Protein AF-A0A2K2VTF6-F1 (afdb_monomer)

Sequence (155 aa):
MSVDSAGVEGNNASTAPSNSSDGRYVAFESLSTNLVAGDTNGKVDIFVHDRDADGNGTYDEPGAISTVRVSVDLAGVQGNGDSNSPSISADGSSVTFQSDADNLVVGDTLGFPDIFVDDLQAAAGGGGGGGSSSGGGGCFIATAADGSGMAGEVK

Solvent-accessible surface area (backbone atoms only — not comparable to full-atom values): 9053 Å² total; per-residue (Å²): 138,54,50,18,40,86,69,46,69,37,83,44,63,66,47,64,76,22,55,16,73,84,62,45,34,37,28,25,32,30,59,30,56,64,34,46,92,87,52,77,75,88,44,36,36,32,32,38,36,32,26,35,63,77,67,82,81,57,71,70,42,90,82,27,31,38,38,47,75,64,52,37,18,79,86,63,46,70,34,84,26,46,29,45,79,44,42,41,34,60,85,50,46,33,38,35,31,37,30,45,29,47,62,40,47,95,82,49,77,79,72,60,73,35,45,42,31,38,39,54,80,54,82,86,74,84,81,87,82,93,73,93,72,86,77,73,63,65,50,56,74,56,62,67,73,69,91,77,81,87,77,78,92,83,130

pLDDT: mean 75.91, std 20.95, range [26.41, 94.19]

Structure (mmCIF, N/CA/C/O backbone):
data_AF-A0A2K2VTF6-F1
#
_entry.id   AF-A0A2K2VTF6-F1
#
loop_
_atom_site.group_PDB
_atom_site.id
_atom_site.type_symbol
_atom_site.label_atom_id
_atom_site.label_alt_id
_atom_site.label_comp_id
_atom_site.label_asym_id
_atom_site.label_entity_id
_atom_site.label_seq_id
_atom_site.pdbx_PDB_ins_code
_atom_site.Cartn_x
_atom_site.Cartn_y
_atom_site.Cartn_z
_atom_site.occupancy
_atom_site.B_iso_or_equiv
_atom_site.auth_seq_id
_atom_site.auth_comp_id
_atom_site.auth_asym_id
_atom_site.auth_atom_id
_atom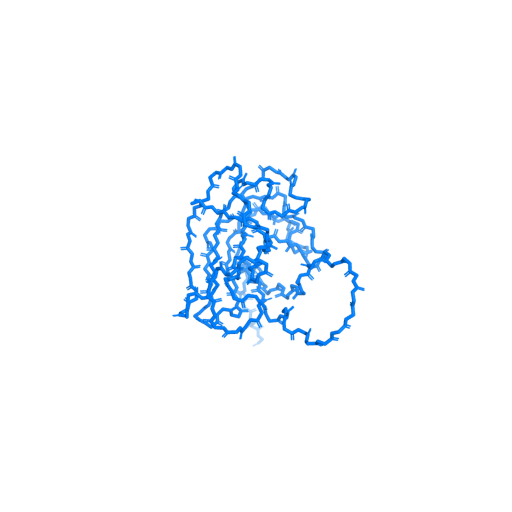_site.pdbx_PDB_model_num
ATOM 1 N N . MET A 1 1 ? 9.389 13.370 0.305 1.00 61.62 1 MET A N 1
ATOM 2 C CA . MET A 1 1 ? 8.327 13.564 -0.702 1.00 61.62 1 MET A CA 1
ATOM 3 C C . MET A 1 1 ? 7.985 12.179 -1.215 1.00 61.62 1 MET A C 1
ATOM 5 O O . MET A 1 1 ? 8.919 11.408 -1.401 1.00 61.62 1 MET A O 1
ATOM 9 N N . SER A 1 2 ? 6.700 11.836 -1.300 1.00 83.06 2 SER A N 1
ATOM 10 C CA . SER A 1 2 ? 6.232 10.554 -1.849 1.00 83.06 2 SER A CA 1
ATOM 11 C C . SER A 1 2 ? 5.736 10.750 -3.284 1.00 83.06 2 SER A C 1
ATOM 13 O O . SER A 1 2 ? 5.468 11.891 -3.668 1.00 83.06 2 SER A O 1
ATOM 15 N N . VAL A 1 3 ? 5.629 9.672 -4.063 1.00 87.50 3 VAL A N 1
ATOM 16 C CA . VAL A 1 3 ? 5.213 9.693 -5.472 1.00 87.50 3 VAL A CA 1
ATOM 17 C C . VAL A 1 3 ? 4.179 8.610 -5.790 1.00 87.50 3 VAL A C 1
ATOM 19 O O . VAL A 1 3 ? 4.128 7.571 -5.128 1.00 87.50 3 VAL A O 1
ATOM 22 N N . ASP A 1 4 ? 3.351 8.849 -6.805 1.00 88.31 4 ASP A N 1
ATOM 23 C CA . ASP A 1 4 ? 2.476 7.832 -7.398 1.00 88.31 4 ASP A CA 1
ATOM 24 C C . ASP A 1 4 ? 3.256 6.849 -8.303 1.00 88.31 4 ASP A C 1
ATOM 26 O O . ASP A 1 4 ? 4.464 6.986 -8.515 1.00 88.31 4 ASP A O 1
ATOM 30 N N . SER A 1 5 ? 2.566 5.860 -8.885 1.00 89.06 5 SER A N 1
ATOM 31 C CA . SER A 1 5 ? 3.173 4.880 -9.808 1.00 89.06 5 SER A CA 1
ATOM 32 C C . SER A 1 5 ? 3.681 5.480 -11.131 1.00 89.06 5 SER A C 1
ATOM 34 O O . SER A 1 5 ? 4.344 4.792 -11.904 1.00 89.06 5 SER A O 1
ATOM 36 N N . ALA A 1 6 ? 3.366 6.742 -11.433 1.00 86.69 6 ALA A N 1
ATOM 37 C CA . ALA A 1 6 ? 3.905 7.481 -12.574 1.00 86.69 6 ALA A CA 1
ATOM 38 C C . ALA A 1 6 ? 5.085 8.394 -12.180 1.00 86.69 6 ALA A C 1
ATOM 40 O O . ALA A 1 6 ? 5.644 9.076 -13.042 1.00 86.69 6 ALA A O 1
ATOM 41 N N . GLY A 1 7 ? 5.477 8.405 -10.901 1.00 84.94 7 GLY A N 1
ATOM 42 C CA . GLY A 1 7 ? 6.540 9.255 -10.370 1.00 84.94 7 GLY A CA 1
ATOM 43 C C . GLY A 1 7 ? 6.105 10.699 -10.098 1.00 84.94 7 GLY A C 1
ATOM 44 O O . GLY A 1 7 ? 6.959 11.573 -9.953 1.00 84.94 7 GLY A O 1
ATOM 45 N N . VAL A 1 8 ? 4.800 10.982 -10.049 1.00 89.75 8 VAL A N 1
ATOM 46 C CA . VAL A 1 8 ? 4.262 12.312 -9.734 1.00 89.75 8 VAL A CA 1
ATOM 47 C C . VAL A 1 8 ? 4.212 12.501 -8.222 1.00 89.75 8 VAL A C 1
ATOM 49 O O . VAL A 1 8 ? 3.710 11.642 -7.502 1.00 89.75 8 VAL A O 1
ATOM 52 N N . GLU A 1 9 ? 4.706 13.639 -7.729 1.00 88.81 9 GLU A N 1
ATOM 53 C CA . GLU A 1 9 ? 4.736 13.934 -6.293 1.00 88.81 9 GLU A CA 1
ATOM 54 C C . GLU A 1 9 ? 3.337 14.021 -5.660 1.00 88.81 9 GLU A C 1
ATOM 56 O O . GLU A 1 9 ? 2.385 14.577 -6.222 1.00 88.81 9 GLU A O 1
ATOM 61 N N . GLY A 1 10 ? 3.242 13.506 -4.433 1.00 84.69 10 GLY A N 1
ATOM 62 C CA . GLY A 1 10 ? 2.088 13.679 -3.562 1.00 84.69 10 GLY A CA 1
ATOM 63 C C . GLY A 1 10 ? 1.827 15.154 -3.249 1.00 84.69 10 GLY A C 1
ATOM 64 O O . GLY A 1 10 ? 2.746 15.955 -3.081 1.00 84.69 10 GLY A O 1
ATOM 65 N N . ASN A 1 11 ? 0.552 15.518 -3.162 1.00 86.75 11 ASN A N 1
ATOM 66 C CA . ASN A 1 11 ? 0.099 16.889 -2.944 1.00 86.75 11 ASN A CA 1
ATOM 67 C C . ASN A 1 11 ? 0.044 17.300 -1.461 1.00 86.75 11 ASN A C 1
ATOM 69 O O . ASN A 1 11 ? -0.378 18.418 -1.159 1.00 86.75 11 ASN A O 1
ATOM 73 N N . ASN A 1 12 ? 0.448 16.422 -0.539 1.00 86.50 12 ASN A N 1
ATOM 74 C CA . ASN A 1 12 ? 0.425 16.665 0.898 1.00 86.50 12 ASN A CA 1
ATOM 75 C C . ASN A 1 12 ? 1.599 15.971 1.618 1.00 86.50 12 ASN A C 1
ATOM 77 O O . ASN A 1 12 ? 2.470 15.360 0.999 1.00 86.50 12 ASN A O 1
ATOM 81 N N . ALA A 1 13 ? 1.653 16.102 2.943 1.00 83.81 13 ALA A N 1
ATOM 82 C CA . ALA A 1 13 ? 2.692 15.495 3.762 1.00 83.81 13 ALA A CA 1
ATOM 83 C C . ALA A 1 13 ? 2.635 13.956 3.731 1.00 83.81 13 ALA A C 1
ATOM 85 O O . ALA A 1 13 ? 1.558 13.355 3.715 1.00 83.81 13 ALA A O 1
ATOM 86 N N . SER A 1 14 ? 3.821 13.347 3.799 1.00 87.50 14 SER A N 1
ATOM 87 C CA . SER A 1 14 ? 4.010 11.920 4.065 1.00 87.50 14 SER A CA 1
ATOM 88 C C . SER A 1 14 ? 5.014 11.739 5.202 1.00 87.50 14 SER A C 1
ATOM 90 O O . SER A 1 14 ? 6.016 12.463 5.261 1.00 87.50 14 SER A O 1
ATOM 92 N N . THR A 1 15 ? 4.748 10.795 6.100 1.00 88.94 15 THR A N 1
ATOM 93 C CA . THR A 1 15 ? 5.492 10.589 7.353 1.00 88.94 15 THR A CA 1
ATOM 94 C C . THR A 1 15 ? 5.710 9.104 7.653 1.00 88.94 15 THR A C 1
ATOM 96 O O . THR A 1 15 ? 5.267 8.237 6.905 1.00 88.94 15 THR A O 1
ATOM 99 N N . ALA A 1 16 ? 6.471 8.827 8.720 1.00 89.00 16 ALA A N 1
ATOM 100 C CA . ALA A 1 16 ? 6.704 7.490 9.275 1.00 89.00 16 ALA A CA 1
ATOM 101 C C . ALA A 1 16 ? 7.091 6.401 8.245 1.00 89.00 16 ALA A C 1
ATOM 103 O O . ALA A 1 16 ? 6.400 5.391 8.131 1.00 89.00 16 ALA A O 1
ATOM 104 N N . PRO A 1 17 ? 8.189 6.575 7.481 1.00 92.12 17 PRO A N 1
ATOM 105 C CA . PRO A 1 17 ? 8.618 5.550 6.539 1.00 92.12 17 PRO A CA 1
ATOM 106 C C . PRO A 1 17 ? 9.136 4.298 7.266 1.00 92.12 17 PRO A C 1
ATOM 108 O O . PRO A 1 17 ? 9.874 4.400 8.249 1.00 92.12 17 PRO A O 1
ATOM 111 N N . SER A 1 18 ? 8.818 3.127 6.720 1.00 92.75 18 SER A N 1
ATOM 112 C CA . SER A 1 18 ? 9.337 1.817 7.118 1.00 92.75 18 SER A CA 1
ATOM 113 C C . SER A 1 18 ? 9.772 1.040 5.874 1.00 92.75 18 SER A C 1
ATOM 115 O O . SER A 1 18 ? 9.054 1.018 4.876 1.00 92.75 18 SER A O 1
ATOM 117 N N . ASN A 1 19 ? 10.963 0.441 5.897 1.00 93.69 19 ASN A N 1
ATOM 118 C CA . ASN A 1 19 ? 11.590 -0.168 4.721 1.00 93.69 19 ASN A CA 1
ATOM 119 C C . ASN A 1 19 ? 11.794 -1.678 4.877 1.00 93.69 19 ASN A C 1
ATOM 121 O O . ASN A 1 19 ? 12.175 -2.153 5.949 1.00 93.69 19 ASN A O 1
ATOM 125 N N . SER A 1 20 ? 11.641 -2.418 3.776 1.00 90.50 20 SER A N 1
ATOM 126 C CA . SER A 1 20 ? 12.110 -3.803 3.694 1.00 90.50 20 SER A CA 1
ATOM 127 C C . SER A 1 20 ? 13.641 -3.862 3.810 1.00 90.50 20 SER A C 1
ATOM 129 O O . SER A 1 20 ? 14.348 -2.863 3.618 1.00 90.50 20 SER A O 1
ATOM 131 N N . SER A 1 21 ? 14.188 -5.035 4.139 1.00 91.50 21 SER A N 1
ATOM 132 C CA . SER A 1 21 ? 15.631 -5.204 4.360 1.00 91.50 21 SER A CA 1
ATOM 133 C C . SER A 1 21 ? 16.463 -5.009 3.090 1.00 91.50 21 SER A C 1
ATOM 135 O O . SER A 1 21 ? 17.6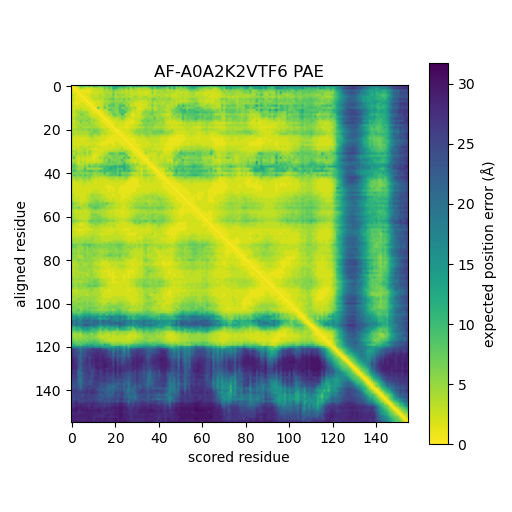41 -4.667 3.186 1.00 91.50 21 SER A O 1
ATOM 137 N N . ASP A 1 22 ? 15.879 -5.256 1.921 1.00 87.38 22 ASP A N 1
ATOM 138 C CA . ASP A 1 22 ? 16.485 -5.028 0.605 1.00 87.38 22 ASP A CA 1
ATOM 139 C C . ASP A 1 22 ? 16.258 -3.596 0.081 1.00 87.38 22 ASP A C 1
ATOM 141 O O . ASP A 1 22 ? 16.841 -3.201 -0.931 1.00 87.38 22 ASP A O 1
ATOM 145 N N . GLY A 1 23 ? 15.436 -2.804 0.780 1.00 90.56 23 GLY A N 1
ATOM 146 C CA . GLY A 1 23 ? 15.082 -1.437 0.412 1.00 90.56 23 GLY A CA 1
ATOM 147 C C . GLY A 1 23 ? 14.183 -1.317 -0.820 1.00 90.56 23 GLY A C 1
ATOM 148 O O . GLY A 1 23 ? 14.041 -0.200 -1.325 1.00 90.56 23 GLY A O 1
ATOM 149 N N . ARG A 1 24 ? 13.609 -2.425 -1.310 1.00 93.06 24 ARG A N 1
ATOM 150 C CA . ARG A 1 24 ? 12.686 -2.440 -2.453 1.00 93.06 24 ARG A CA 1
ATOM 151 C C . ARG A 1 24 ? 11.331 -1.832 -2.101 1.00 93.06 24 ARG A C 1
ATOM 153 O O . ARG A 1 24 ? 10.807 -1.032 -2.871 1.00 93.06 24 ARG A O 1
ATOM 160 N N . TYR A 1 25 ? 10.794 -2.185 -0.938 1.00 94.19 25 TYR A N 1
ATOM 161 C CA . TYR A 1 25 ? 9.483 -1.737 -0.490 1.00 94.19 25 TYR A CA 1
ATOM 162 C C . TYR A 1 25 ? 9.607 -0.680 0.604 1.00 94.19 25 TYR A C 1
ATOM 164 O O . TYR A 1 25 ? 10.383 -0.828 1.555 1.00 94.19 25 TYR A O 1
ATOM 172 N N . VAL A 1 26 ? 8.805 0.376 0.486 1.00 93.38 26 VAL A N 1
ATOM 173 C CA . VAL A 1 26 ? 8.694 1.445 1.483 1.00 93.38 26 VAL A CA 1
ATOM 174 C C . VAL A 1 26 ? 7.229 1.622 1.859 1.00 93.38 26 VAL A C 1
ATOM 176 O O . VAL A 1 26 ? 6.437 2.072 1.036 1.00 93.38 26 VAL A O 1
ATOM 179 N N . ALA A 1 27 ? 6.873 1.295 3.099 1.00 93.38 27 ALA A N 1
ATOM 180 C CA . ALA A 1 27 ? 5.574 1.621 3.678 1.00 93.38 27 ALA A CA 1
ATOM 181 C C . ALA A 1 27 ? 5.626 3.013 4.327 1.00 93.38 27 ALA A C 1
ATOM 183 O O . ALA A 1 27 ? 6.619 3.351 4.973 1.00 93.38 27 ALA A O 1
ATOM 184 N N . PHE A 1 28 ? 4.593 3.834 4.153 1.00 93.00 28 PHE A N 1
ATOM 185 C CA . PHE A 1 28 ? 4.546 5.193 4.702 1.00 93.00 28 PHE A CA 1
ATOM 186 C C . PHE A 1 28 ? 3.109 5.690 4.895 1.00 93.00 28 PHE A C 1
ATOM 188 O O . PHE A 1 28 ? 2.180 5.236 4.229 1.00 93.00 28 PHE A O 1
ATOM 195 N N . GLU A 1 29 ? 2.949 6.661 5.791 1.00 94.00 29 GLU A N 1
ATOM 196 C CA . GLU A 1 29 ? 1.701 7.401 6.004 1.00 94.00 29 GLU A CA 1
ATOM 197 C C . GLU A 1 29 ? 1.594 8.552 5.005 1.00 94.00 29 GLU A C 1
ATOM 199 O O . GLU A 1 29 ? 2.593 9.231 4.730 1.00 94.00 29 GLU A O 1
ATOM 204 N N . SER A 1 30 ? 0.396 8.841 4.498 1.00 90.56 30 SER A N 1
ATOM 205 C CA . SER A 1 30 ? 0.184 10.016 3.653 1.00 90.56 30 SER A CA 1
ATOM 206 C C . SER A 1 30 ? -1.216 10.606 3.779 1.00 90.56 30 SER A C 1
ATOM 208 O O . SER A 1 30 ? -2.205 9.886 3.811 1.00 90.56 30 SER A O 1
ATOM 210 N N . LEU A 1 31 ? -1.276 11.943 3.772 1.00 88.25 31 LEU A N 1
ATOM 211 C CA . LEU A 1 31 ? -2.504 12.742 3.606 1.00 88.25 31 LEU A CA 1
ATOM 212 C C . LEU A 1 31 ? -2.749 13.144 2.138 1.00 88.25 31 LEU A C 1
ATOM 214 O O . LEU A 1 31 ? -3.541 14.049 1.851 1.00 88.25 31 LEU A O 1
ATOM 218 N N . SER A 1 32 ? -1.963 12.591 1.211 1.00 87.56 32 SER A N 1
ATOM 219 C CA . SER A 1 32 ? -1.983 12.992 -0.196 1.00 87.56 32 SER A CA 1
ATOM 220 C C . SER A 1 32 ? -3.075 12.260 -0.958 1.00 87.56 32 SER A C 1
ATOM 222 O O . SER A 1 32 ? -2.993 11.054 -1.128 1.00 87.56 32 SER A O 1
ATOM 224 N N . THR A 1 33 ? -4.002 13.010 -1.546 1.00 85.81 33 THR A N 1
ATOM 225 C CA . THR A 1 33 ? -5.172 12.477 -2.272 1.00 85.81 33 THR A CA 1
ATOM 226 C C . THR A 1 33 ? -4.883 12.062 -3.717 1.00 85.81 33 THR A C 1
ATOM 228 O O . THR A 1 33 ? -5.785 11.676 -4.458 1.00 85.81 33 THR A O 1
ATOM 231 N N . ASN A 1 34 ? -3.635 12.208 -4.171 1.00 84.94 34 ASN A N 1
ATOM 232 C CA . ASN A 1 34 ? -3.231 11.985 -5.560 1.00 84.94 34 ASN A CA 1
ATOM 233 C C . ASN A 1 34 ? -2.169 10.890 -5.735 1.00 84.94 34 ASN A C 1
ATOM 235 O O . ASN A 1 34 ? -1.652 10.755 -6.838 1.00 84.94 34 ASN A O 1
ATOM 239 N N . LEU A 1 35 ? -1.833 10.132 -4.686 1.00 80.06 35 LEU A N 1
ATOM 240 C CA . LEU A 1 35 ? -0.878 9.022 -4.807 1.00 80.06 35 LEU A CA 1
ATOM 241 C C . LEU A 1 35 ? -1.498 7.786 -5.466 1.00 80.06 35 LEU A C 1
ATOM 243 O O . LEU A 1 35 ? -0.802 7.020 -6.127 1.00 80.06 35 LEU A O 1
ATOM 247 N N . VAL A 1 36 ? -2.809 7.598 -5.300 1.00 83.88 36 VAL A N 1
ATOM 248 C CA . VAL A 1 36 ? -3.596 6.540 -5.941 1.00 83.88 36 VAL A CA 1
ATOM 249 C C . VAL A 1 36 ? -4.936 7.129 -6.378 1.00 83.88 36 VAL A C 1
ATOM 251 O O . VAL A 1 36 ? -5.522 7.971 -5.698 1.00 83.88 36 VAL A O 1
ATOM 254 N N . ALA A 1 37 ? -5.443 6.693 -7.532 1.00 80.62 37 ALA A N 1
ATOM 255 C CA . ALA A 1 37 ? -6.755 7.117 -8.006 1.00 80.62 37 ALA A CA 1
ATOM 256 C C . ALA A 1 37 ? -7.867 6.663 -7.042 1.00 80.62 37 ALA A C 1
ATOM 258 O O . ALA A 1 37 ? -7.919 5.501 -6.646 1.00 80.62 37 ALA A O 1
ATOM 259 N N . GLY A 1 38 ? -8.796 7.565 -6.716 1.00 75.62 38 GLY A N 1
ATOM 260 C CA . GLY A 1 38 ? -9.929 7.248 -5.840 1.00 75.62 38 GLY A CA 1
ATOM 261 C C . GLY A 1 38 ? -9.638 7.373 -4.342 1.00 75.62 38 GLY A C 1
ATOM 262 O O . GLY A 1 38 ? -10.449 6.916 -3.539 1.00 75.62 38 GLY A O 1
ATOM 263 N N . ASP A 1 39 ? -8.525 7.997 -3.955 1.00 79.50 39 ASP A N 1
ATOM 264 C CA . ASP A 1 39 ? -8.351 8.502 -2.594 1.00 79.50 39 ASP A CA 1
ATOM 265 C C . ASP A 1 39 ? -9.198 9.771 -2.391 1.00 79.50 39 ASP A C 1
ATOM 267 O O . ASP A 1 39 ? -8.960 10.822 -2.994 1.00 79.50 39 ASP A O 1
ATOM 271 N N . THR A 1 40 ? -10.264 9.641 -1.597 1.00 84.19 40 THR A N 1
ATOM 272 C CA . THR A 1 40 ? -11.275 10.695 -1.422 1.00 84.19 40 THR A CA 1
ATOM 273 C C . THR A 1 40 ? -11.773 10.845 0.013 1.00 84.19 40 THR A C 1
ATOM 275 O O . THR A 1 40 ? -12.702 11.621 0.243 1.00 84.19 40 THR A O 1
ATOM 278 N N . ASN A 1 41 ? -11.243 10.081 0.969 1.00 80.00 41 ASN A N 1
ATOM 279 C CA . ASN A 1 41 ? -11.735 10.079 2.354 1.00 80.00 41 ASN A CA 1
ATOM 280 C C . ASN A 1 41 ? -11.199 11.270 3.173 1.00 80.00 41 ASN A C 1
ATOM 282 O O . ASN A 1 41 ? -11.804 11.633 4.182 1.00 80.00 41 ASN A O 1
ATOM 286 N N . GLY A 1 42 ? -10.109 11.907 2.728 1.00 82.44 42 GLY A N 1
ATOM 287 C CA . GLY A 1 42 ? -9.460 12.998 3.454 1.00 82.44 42 GLY A CA 1
ATOM 288 C C . GLY A 1 42 ? -8.843 12.549 4.781 1.00 82.44 42 GLY A C 1
ATOM 289 O O . GLY A 1 42 ? -8.791 13.348 5.719 1.00 82.44 42 GLY A O 1
ATOM 290 N N . LYS A 1 43 ? -8.440 11.278 4.869 1.00 89.38 43 LYS A N 1
ATOM 291 C CA . LYS A 1 43 ? -7.818 10.651 6.037 1.00 89.38 43 LYS A CA 1
ATOM 292 C C . LYS A 1 43 ? -6.344 10.370 5.785 1.00 89.38 43 LYS A C 1
ATOM 294 O O . LYS A 1 43 ? -5.880 10.436 4.649 1.00 89.38 43 LYS A O 1
ATOM 299 N N . VAL A 1 44 ? -5.599 10.112 6.857 1.00 90.00 44 VAL A N 1
ATOM 300 C CA . VAL A 1 44 ? -4.258 9.534 6.729 1.00 90.00 44 VAL A CA 1
ATOM 301 C C . VAL A 1 44 ? -4.423 8.082 6.298 1.00 90.00 44 VAL A C 1
ATOM 303 O O . VAL A 1 44 ? -5.065 7.299 6.996 1.00 90.00 44 VAL 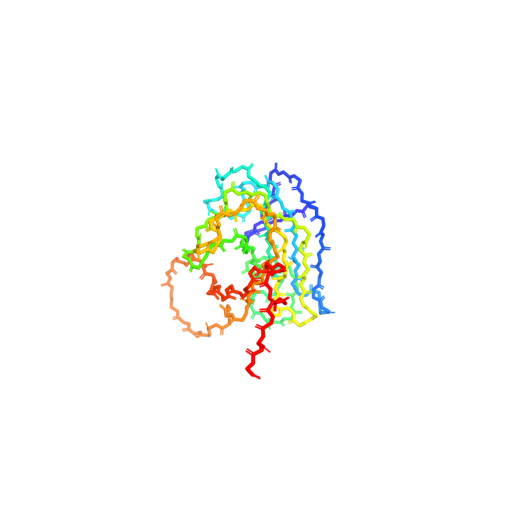A O 1
ATOM 306 N N . ASP A 1 45 ? -3.828 7.734 5.164 1.00 90.88 45 ASP A N 1
ATOM 307 C CA . ASP A 1 45 ? -3.810 6.378 4.625 1.00 90.88 45 ASP A CA 1
ATOM 308 C C . ASP A 1 45 ? -2.386 5.802 4.664 1.00 90.88 45 ASP A C 1
ATOM 310 O O . ASP A 1 45 ? -1.390 6.538 4.640 1.00 90.88 45 ASP A O 1
ATOM 314 N N . ILE A 1 46 ? -2.285 4.470 4.697 1.00 92.06 46 ILE A N 1
ATOM 315 C CA . ILE A 1 46 ? -1.011 3.760 4.563 1.00 92.06 46 ILE A CA 1
ATOM 316 C C . ILE A 1 46 ? -0.826 3.341 3.113 1.00 92.06 46 ILE A C 1
ATOM 318 O O . ILE A 1 46 ? -1.689 2.695 2.511 1.00 92.06 46 ILE A O 1
ATOM 322 N N . PHE A 1 47 ? 0.340 3.666 2.574 1.00 91.50 47 PHE A N 1
ATOM 323 C CA . PHE A 1 47 ? 0.744 3.298 1.228 1.00 91.50 47 PHE A CA 1
ATOM 324 C C . PHE A 1 47 ? 2.025 2.476 1.261 1.00 91.50 47 PHE A C 1
ATOM 326 O O . PHE A 1 47 ? 2.860 2.637 2.152 1.00 91.50 47 PHE A O 1
ATOM 333 N N . VAL A 1 48 ? 2.196 1.631 0.249 1.00 92.75 48 VAL A N 1
ATOM 334 C CA . VAL A 1 48 ? 3.441 0.921 -0.039 1.00 92.75 48 VAL A CA 1
ATOM 335 C C . VAL A 1 48 ? 3.928 1.339 -1.414 1.00 92.75 48 VAL A C 1
ATOM 337 O O . VAL A 1 48 ? 3.176 1.294 -2.387 1.00 92.75 48 VAL A O 1
ATOM 340 N N . HIS A 1 49 ? 5.192 1.739 -1.479 1.00 92.50 49 HIS A N 1
ATOM 341 C CA . HIS A 1 49 ? 5.905 2.015 -2.714 1.00 92.50 49 HIS A CA 1
ATOM 342 C C . HIS A 1 49 ? 6.887 0.878 -3.011 1.00 92.50 49 HIS A C 1
ATOM 344 O O . HIS A 1 49 ? 7.802 0.636 -2.223 1.00 92.50 49 HIS A O 1
ATOM 350 N N . ASP A 1 50 ? 6.684 0.186 -4.130 1.00 93.19 50 ASP A N 1
ATOM 351 C CA . ASP A 1 50 ? 7.626 -0.759 -4.728 1.00 93.19 50 ASP A CA 1
ATOM 352 C C . ASP A 1 50 ? 8.511 -0.017 -5.734 1.00 93.19 50 ASP A C 1
ATOM 354 O O . ASP A 1 50 ? 8.018 0.568 -6.703 1.00 93.19 50 ASP A O 1
ATOM 358 N N . ARG A 1 51 ? 9.820 -0.040 -5.485 1.00 93.56 51 ARG A N 1
ATOM 359 C CA . ARG A 1 51 ? 10.839 0.657 -6.279 1.00 93.56 51 ARG A CA 1
ATOM 360 C C . ARG A 1 51 ? 11.371 -0.168 -7.453 1.00 93.56 51 ARG A C 1
ATOM 362 O O . ARG A 1 51 ? 12.145 0.371 -8.235 1.00 93.56 51 ARG A O 1
ATOM 369 N N . ASP A 1 52 ? 11.003 -1.445 -7.546 1.00 93.94 52 ASP A N 1
ATOM 370 C CA . ASP A 1 52 ? 11.479 -2.416 -8.545 1.00 93.94 52 ASP A CA 1
ATOM 371 C C . ASP A 1 52 ? 10.314 -3.318 -8.976 1.00 93.94 52 ASP A C 1
ATOM 373 O O . ASP A 1 52 ? 10.333 -4.542 -8.821 1.00 93.94 52 ASP A O 1
ATOM 377 N N . ALA A 1 53 ? 9.236 -2.700 -9.457 1.00 89.62 53 ALA A N 1
ATOM 378 C CA . ALA A 1 53 ? 7.983 -3.387 -9.754 1.00 89.62 53 ALA A CA 1
ATOM 379 C C . ALA A 1 53 ? 8.128 -4.452 -10.857 1.00 89.62 53 ALA A C 1
ATOM 381 O O . ALA A 1 53 ? 7.349 -5.406 -10.891 1.00 89.62 53 ALA A O 1
ATOM 382 N N . ASP A 1 54 ? 9.123 -4.330 -11.740 1.00 90.31 54 ASP A N 1
ATOM 383 C CA . ASP A 1 54 ? 9.432 -5.343 -12.755 1.00 90.31 54 ASP A CA 1
ATOM 384 C C . ASP A 1 54 ? 10.405 -6.438 -12.263 1.00 90.31 54 ASP A C 1
ATOM 386 O O . ASP A 1 54 ? 10.543 -7.478 -12.915 1.00 90.31 54 ASP A O 1
ATOM 390 N N . GLY A 1 55 ? 11.010 -6.255 -11.083 1.00 90.44 55 GLY A N 1
ATOM 391 C CA . GLY A 1 55 ? 11.862 -7.227 -10.404 1.00 90.44 55 GLY A CA 1
ATOM 392 C C . GLY A 1 55 ? 13.218 -7.437 -11.071 1.00 90.44 55 GLY A C 1
ATOM 393 O O . GLY A 1 55 ? 13.789 -8.528 -10.951 1.00 90.44 55 GLY A O 1
ATOM 394 N N . ASN A 1 56 ? 13.714 -6.448 -11.815 1.00 90.75 56 ASN A N 1
ATOM 395 C CA . ASN A 1 56 ? 14.976 -6.550 -12.538 1.00 90.75 56 ASN A CA 1
ATOM 396 C C . ASN A 1 56 ? 16.202 -6.195 -11.665 1.00 90.75 56 ASN A C 1
ATOM 398 O O . ASN A 1 56 ? 17.342 -6.440 -12.078 1.00 90.75 56 ASN A O 1
ATOM 402 N N . GLY A 1 57 ? 15.974 -5.680 -10.450 1.00 91.25 57 GLY A N 1
ATOM 403 C CA . GLY A 1 57 ? 17.002 -5.292 -9.484 1.00 91.25 57 GLY A CA 1
ATOM 404 C C . GLY A 1 57 ? 17.498 -3.852 -9.632 1.00 91.25 57 GLY A C 1
ATOM 405 O O . GLY A 1 57 ? 18.446 -3.462 -8.943 1.00 91.25 57 GLY A O 1
ATOM 406 N N . THR A 1 58 ? 16.887 -3.061 -10.513 1.00 92.38 58 THR A N 1
ATOM 407 C CA . THR A 1 58 ? 17.179 -1.639 -10.705 1.00 92.38 58 THR A CA 1
ATOM 408 C C . THR A 1 58 ? 16.076 -0.816 -10.062 1.00 92.38 58 THR A C 1
ATOM 410 O O . THR A 1 58 ? 14.906 -0.938 -10.396 1.00 92.38 58 THR A O 1
ATOM 413 N N . TYR A 1 59 ? 16.452 0.026 -9.102 1.00 93.31 59 TYR A N 1
ATOM 414 C CA . TYR A 1 59 ? 15.480 0.777 -8.312 1.00 93.31 59 TYR A CA 1
ATOM 415 C C . TYR A 1 59 ? 15.129 2.119 -8.959 1.00 93.31 59 TYR A C 1
ATOM 417 O O . TYR A 1 59 ? 15.992 2.782 -9.536 1.00 93.31 59 TYR A O 1
ATOM 425 N N . ASP A 1 60 ? 13.881 2.543 -8.762 1.00 90.75 60 ASP A N 1
ATOM 426 C CA . ASP A 1 60 ? 13.325 3.843 -9.154 1.00 90.75 60 ASP A CA 1
ATOM 427 C C . ASP A 1 60 ? 13.324 4.091 -10.675 1.00 90.75 60 ASP A C 1
ATOM 429 O O . ASP A 1 60 ? 13.399 5.235 -11.140 1.00 90.75 60 ASP A O 1
ATOM 433 N N . GLU A 1 61 ? 13.243 3.025 -11.476 1.00 91.38 61 GLU A N 1
ATOM 434 C CA . GLU A 1 61 ? 13.156 3.156 -12.927 1.00 91.38 61 GLU A CA 1
ATOM 435 C C . GLU A 1 61 ? 11.788 3.725 -13.348 1.00 91.38 61 GLU A C 1
ATOM 437 O O . GLU A 1 61 ? 10.738 3.227 -12.926 1.00 91.38 61 GLU A O 1
ATOM 442 N N . PRO A 1 62 ? 11.751 4.755 -14.216 1.00 89.25 62 PRO A N 1
ATOM 443 C CA . PRO A 1 62 ? 10.492 5.302 -14.707 1.00 89.25 62 PRO A CA 1
ATOM 444 C C . PRO A 1 62 ? 9.634 4.230 -15.389 1.00 89.25 62 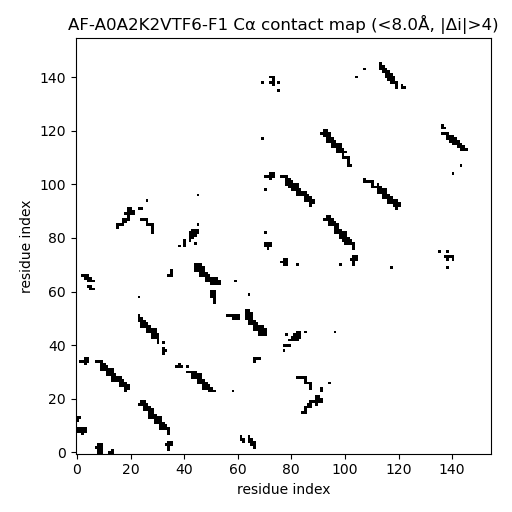PRO A C 1
ATOM 446 O O . PRO A 1 62 ? 10.035 3.643 -16.393 1.00 89.25 62 PRO A O 1
ATOM 449 N N . GLY A 1 63 ? 8.427 4.010 -14.866 1.00 88.00 63 GLY A N 1
ATOM 450 C CA . GLY A 1 63 ? 7.508 2.981 -15.361 1.00 88.00 63 GLY A CA 1
ATOM 451 C C . GLY A 1 63 ? 7.725 1.579 -14.780 1.00 88.00 63 GLY A C 1
ATOM 452 O O . GLY A 1 63 ? 6.966 0.682 -15.139 1.00 88.00 63 GLY A O 1
ATOM 453 N N . ALA A 1 64 ? 8.692 1.397 -13.874 1.00 91.75 64 ALA A N 1
ATOM 454 C CA . ALA A 1 64 ? 8.893 0.173 -13.092 1.00 91.75 64 ALA A CA 1
ATOM 455 C C . ALA A 1 64 ? 8.833 0.443 -11.575 1.00 91.75 64 ALA A C 1
ATOM 457 O O . ALA A 1 64 ? 9.467 -0.236 -10.775 1.00 91.75 64 ALA A O 1
ATOM 458 N N . ILE A 1 65 ? 8.029 1.429 -11.177 1.00 90.62 65 ILE A N 1
ATOM 459 C CA . ILE A 1 65 ? 7.669 1.709 -9.784 1.00 90.62 65 ILE A CA 1
ATOM 460 C C . ILE A 1 65 ? 6.162 1.540 -9.600 1.00 90.62 65 ILE A C 1
ATOM 462 O O . ILE A 1 65 ? 5.388 1.708 -10.546 1.00 90.62 65 ILE A O 1
ATOM 466 N N . SER A 1 66 ? 5.728 1.224 -8.384 1.00 91.44 66 SER A N 1
ATOM 467 C CA . SER A 1 66 ? 4.309 1.063 -8.068 1.00 91.44 66 SER A CA 1
ATOM 468 C C . SER A 1 66 ? 3.992 1.588 -6.675 1.00 91.44 66 SER A C 1
ATOM 470 O O . SER A 1 66 ? 4.628 1.189 -5.708 1.00 91.44 66 SER A O 1
ATOM 472 N N . THR A 1 67 ? 2.977 2.442 -6.558 1.00 90.88 67 THR A N 1
ATOM 473 C CA . THR A 1 67 ? 2.420 2.893 -5.279 1.00 90.88 67 THR A CA 1
ATOM 474 C C . THR A 1 67 ? 1.007 2.349 -5.123 1.00 90.88 67 THR A C 1
ATOM 476 O O . THR A 1 67 ? 0.152 2.555 -5.986 1.00 90.88 67 THR A O 1
ATOM 479 N N . VAL A 1 68 ? 0.752 1.669 -4.008 1.00 90.25 68 VAL A N 1
ATOM 480 C CA . VAL A 1 68 ? -0.561 1.105 -3.668 1.00 90.25 68 VAL A CA 1
ATOM 481 C C . VAL A 1 68 ? -0.979 1.539 -2.269 1.00 90.25 68 VAL A C 1
ATOM 483 O O . VAL A 1 68 ? -0.134 1.736 -1.400 1.00 90.25 68 VAL A O 1
ATOM 486 N N . ARG A 1 69 ? -2.286 1.693 -2.049 1.00 89.19 69 ARG A N 1
ATOM 487 C CA . ARG A 1 69 ? -2.865 1.929 -0.721 1.00 89.19 69 ARG A CA 1
ATOM 488 C C . ARG A 1 69 ? -3.191 0.587 -0.073 1.00 89.19 69 ARG A C 1
ATOM 490 O O . ARG A 1 69 ? -3.869 -0.218 -0.704 1.00 89.19 69 ARG A O 1
ATOM 497 N N . VAL A 1 70 ? -2.738 0.384 1.161 1.00 89.50 70 VAL A N 1
ATOM 498 C CA . VAL A 1 70 ? -2.940 -0.860 1.932 1.00 89.50 70 VAL A CA 1
ATOM 499 C C . VAL A 1 70 ? -3.930 -0.691 3.092 1.00 89.50 70 VAL A C 1
ATOM 501 O O . VAL A 1 70 ? -4.435 -1.670 3.621 1.00 89.50 70 VAL A O 1
ATOM 504 N N . SER A 1 71 ? -4.290 0.544 3.464 1.00 88.69 71 SER A N 1
ATOM 505 C CA . SER A 1 71 ? -5.384 0.834 4.411 1.00 88.69 71 SER A CA 1
ATOM 506 C C . SER A 1 71 ? -6.775 0.714 3.759 1.00 88.69 71 SER A C 1
ATOM 508 O O . SER A 1 71 ? -7.572 1.657 3.749 1.00 88.69 71 SER A O 1
ATOM 510 N N . VAL A 1 72 ? -7.061 -0.443 3.162 1.00 87.62 72 VAL A N 1
ATOM 511 C CA . VAL A 1 72 ? -8.334 -0.761 2.496 1.00 87.62 72 VAL A CA 1
ATOM 512 C C . VAL A 1 72 ? -8.935 -2.052 3.050 1.00 87.62 72 VAL A C 1
ATOM 514 O O . VAL A 1 72 ? -8.228 -2.871 3.626 1.00 87.62 72 VAL A O 1
ATOM 517 N N . ASP A 1 73 ? -10.243 -2.234 2.887 1.00 84.19 73 ASP A N 1
ATOM 518 C CA . ASP A 1 73 ? -10.913 -3.499 3.186 1.00 84.19 73 ASP A CA 1
ATOM 519 C C . ASP A 1 73 ? -10.609 -4.579 2.122 1.00 84.19 73 ASP A C 1
ATOM 521 O O . ASP A 1 73 ? -9.983 -4.327 1.088 1.00 84.19 73 ASP A O 1
ATOM 525 N N . LEU A 1 74 ? -11.121 -5.796 2.334 1.00 78.56 74 LEU A N 1
ATOM 526 C CA . LEU A 1 74 ? -10.958 -6.929 1.405 1.00 78.56 74 LEU A CA 1
ATOM 527 C C . LEU A 1 74 ? -11.532 -6.687 -0.007 1.00 78.56 74 LEU A C 1
ATOM 529 O O . LEU A 1 74 ? -11.214 -7.429 -0.937 1.00 78.56 74 LEU A O 1
ATOM 533 N N . ALA A 1 75 ? -12.408 -5.697 -0.179 1.00 81.81 75 ALA A N 1
ATOM 534 C CA . ALA A 1 75 ? -12.970 -5.295 -1.464 1.00 81.81 75 ALA A CA 1
ATOM 535 C C . ALA A 1 75 ? -12.231 -4.089 -2.083 1.00 81.81 75 ALA A C 1
ATOM 537 O O . ALA A 1 75 ? -12.627 -3.616 -3.152 1.00 81.81 75 ALA A O 1
ATOM 538 N N . GLY A 1 76 ? -11.162 -3.602 -1.445 1.00 82.19 76 GLY A N 1
ATOM 539 C CA . GLY A 1 76 ? -10.400 -2.428 -1.866 1.00 82.19 76 GLY A CA 1
ATOM 540 C C . GLY A 1 76 ? -11.068 -1.096 -1.509 1.00 82.19 76 GLY A C 1
ATOM 541 O O . GLY A 1 76 ? -10.701 -0.056 -2.063 1.00 82.19 76 GLY A O 1
ATOM 542 N N . VAL A 1 77 ? -12.063 -1.099 -0.620 1.00 85.69 77 VAL A N 1
ATOM 543 C CA . VAL A 1 77 ? -12.728 0.112 -0.132 1.00 85.69 77 VAL A CA 1
ATOM 544 C C . VAL A 1 77 ? -11.858 0.761 0.937 1.00 85.69 77 VAL A C 1
ATOM 546 O O . VAL A 1 77 ? -11.409 0.112 1.872 1.00 85.69 77 VAL A O 1
ATOM 549 N N . GLN A 1 78 ? -11.627 2.064 0.810 1.00 87.50 78 GLN A N 1
ATOM 550 C CA . GLN A 1 78 ? -10.827 2.826 1.771 1.00 87.50 78 GLN A CA 1
ATOM 551 C C . GLN A 1 78 ? -11.432 2.841 3.181 1.00 87.50 78 GLN A C 1
ATOM 553 O O . GLN A 1 78 ? -12.658 2.884 3.345 1.00 87.50 78 GLN A O 1
ATOM 558 N N . GLY A 1 79 ? -10.557 2.880 4.186 1.00 86.25 79 GLY A N 1
ATOM 559 C CA . GLY A 1 79 ? -10.943 3.134 5.570 1.00 86.25 79 GLY A CA 1
ATOM 560 C C . GLY A 1 79 ? -11.638 4.490 5.743 1.00 86.25 79 GLY A C 1
ATOM 561 O O . GLY A 1 79 ? -11.365 5.459 5.027 1.00 86.25 79 GLY A O 1
ATOM 562 N N . ASN A 1 80 ? -12.567 4.562 6.692 1.00 87.44 80 ASN A N 1
AT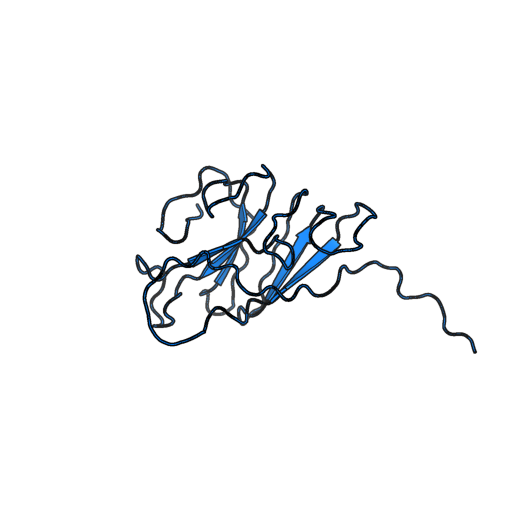OM 563 C CA . ASN A 1 80 ? -13.283 5.780 7.076 1.00 87.44 80 ASN A CA 1
ATOM 564 C C . ASN A 1 80 ? -12.630 6.530 8.259 1.00 87.44 80 ASN A C 1
ATOM 566 O O . ASN A 1 80 ? -13.048 7.647 8.584 1.00 87.44 80 ASN A O 1
ATOM 570 N N . GLY A 1 81 ? -11.600 5.939 8.867 1.00 88.38 81 GLY A N 1
ATOM 571 C CA . GLY A 1 81 ? -10.757 6.497 9.924 1.00 88.38 81 GLY A CA 1
ATOM 572 C C . GLY A 1 81 ? -9.301 6.667 9.481 1.00 88.38 81 GLY A C 1
ATOM 573 O O . GLY A 1 81 ? -8.923 6.252 8.387 1.00 88.38 81 GLY A O 1
ATOM 574 N N . ASP A 1 82 ? -8.495 7.309 10.327 1.00 90.44 82 ASP A N 1
ATOM 575 C CA . ASP A 1 82 ? -7.066 7.500 10.066 1.00 90.44 82 ASP A CA 1
ATOM 576 C C . ASP A 1 82 ? -6.291 6.198 10.310 1.00 90.44 82 ASP A C 1
ATOM 578 O O . ASP A 1 82 ? -6.576 5.462 11.255 1.00 90.44 82 ASP A O 1
ATOM 582 N N . SER A 1 83 ? -5.286 5.930 9.476 1.00 90.44 83 SER A N 1
ATOM 583 C CA . SER A 1 83 ? -4.369 4.797 9.620 1.00 90.44 83 SER A CA 1
ATOM 584 C C . SER A 1 83 ? -2.937 5.285 9.823 1.00 90.44 83 SER A C 1
ATOM 586 O O . SER A 1 83 ? -2.468 6.162 9.103 1.00 90.44 83 SER A O 1
ATOM 588 N N . ASN A 1 84 ? -2.238 4.734 10.816 1.00 91.44 84 ASN A N 1
ATOM 589 C CA . ASN A 1 84 ? -0.969 5.262 11.317 1.00 91.44 84 ASN A CA 1
ATOM 590 C C . ASN A 1 84 ? 0.027 4.144 11.678 1.00 91.44 84 ASN A C 1
ATOM 592 O O . ASN A 1 84 ? -0.331 2.975 11.826 1.00 91.44 84 ASN A O 1
ATOM 596 N N . SER A 1 85 ? 1.281 4.533 11.907 1.00 91.62 85 SER A N 1
ATOM 597 C CA . SER A 1 85 ? 2.388 3.695 12.387 1.00 91.62 85 SER A CA 1
ATOM 598 C C . SER A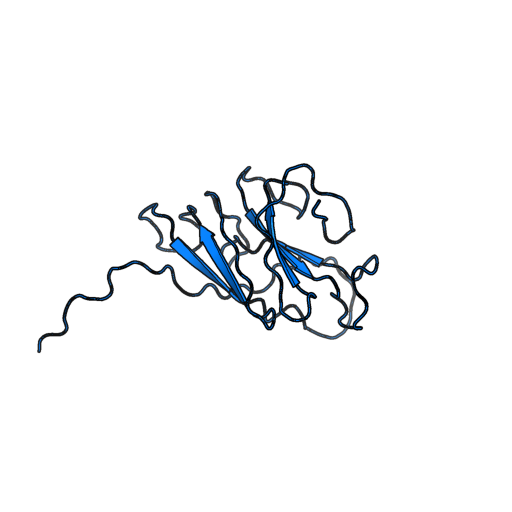 1 85 ? 2.626 2.426 11.555 1.00 91.62 85 SER A C 1
ATOM 600 O O . SER A 1 85 ? 2.593 1.320 12.103 1.00 91.62 85 SER A O 1
ATOM 602 N N . PRO A 1 86 ? 2.877 2.551 10.238 1.00 93.38 86 PRO A N 1
ATOM 603 C CA . PRO A 1 86 ? 3.127 1.396 9.397 1.00 93.38 86 PRO A CA 1
ATOM 604 C C . PRO A 1 86 ? 4.471 0.740 9.723 1.00 93.38 86 PRO A C 1
ATOM 606 O O . PRO A 1 86 ? 5.479 1.403 9.978 1.00 93.38 86 PRO A O 1
ATOM 609 N N . SER A 1 87 ? 4.508 -0.585 9.639 1.00 93.94 87 SER A N 1
ATOM 610 C CA . SER A 1 87 ? 5.735 -1.373 9.701 1.00 93.94 87 SER A CA 1
ATOM 611 C C . SER A 1 87 ? 5.694 -2.472 8.652 1.00 93.94 87 SER A C 1
ATOM 613 O O . SER A 1 87 ? 4.763 -3.270 8.637 1.00 93.94 87 SER A O 1
ATOM 615 N N . ILE A 1 88 ? 6.714 -2.538 7.798 1.00 92.88 88 ILE A N 1
ATOM 616 C CA . ILE A 1 88 ? 6.849 -3.591 6.789 1.00 92.88 88 ILE A CA 1
ATOM 617 C C . ILE A 1 88 ? 7.776 -4.705 7.283 1.00 92.88 88 ILE A C 1
ATOM 619 O O . ILE A 1 88 ? 8.754 -4.454 7.993 1.00 92.88 88 ILE A O 1
ATOM 623 N N . SER A 1 89 ? 7.464 -5.951 6.930 1.00 90.31 89 SER A N 1
ATOM 624 C CA . SER A 1 89 ? 8.324 -7.096 7.217 1.00 90.31 89 SER A CA 1
ATOM 625 C C . SER A 1 89 ? 9.661 -6.984 6.473 1.00 90.31 89 SER A C 1
ATOM 627 O O . SER A 1 89 ? 9.776 -6.364 5.415 1.00 90.31 89 SER A O 1
ATOM 629 N N . ALA A 1 90 ? 10.704 -7.617 7.018 1.00 88.69 90 ALA A N 1
ATOM 630 C CA . ALA A 1 90 ? 12.047 -7.555 6.439 1.00 88.69 90 ALA A CA 1
ATOM 631 C C . ALA A 1 90 ? 12.110 -8.089 4.994 1.00 88.69 90 ALA A C 1
ATOM 633 O O . ALA A 1 90 ? 12.921 -7.605 4.208 1.00 88.69 90 ALA A O 1
ATOM 634 N N . ASP A 1 91 ? 11.260 -9.059 4.658 1.00 87.56 91 ASP A N 1
ATOM 635 C CA . ASP A 1 91 ? 11.136 -9.658 3.325 1.00 87.56 91 ASP A CA 1
ATOM 636 C C . ASP A 1 91 ? 10.129 -8.939 2.410 1.00 87.56 91 ASP A C 1
ATOM 638 O O . ASP A 1 91 ? 9.939 -9.361 1.274 1.00 87.56 91 ASP A O 1
ATOM 642 N N . GLY A 1 92 ? 9.480 -7.868 2.885 1.00 88.69 92 GLY A N 1
ATOM 643 C CA . GLY A 1 92 ? 8.481 -7.129 2.113 1.00 88.69 92 GLY A CA 1
ATOM 644 C C . GLY A 1 92 ? 7.178 -7.891 1.865 1.00 88.69 92 GLY A C 1
ATOM 645 O O . GLY A 1 92 ? 6.407 -7.486 1.004 1.00 88.69 92 GLY A O 1
ATOM 646 N N . SER A 1 93 ? 6.927 -8.993 2.577 1.00 89.00 93 SER A N 1
ATOM 647 C CA . SER A 1 93 ? 5.724 -9.809 2.399 1.00 89.00 93 SER A CA 1
ATOM 648 C C . SER A 1 93 ? 4.501 -9.315 3.164 1.00 89.00 93 SER A C 1
ATOM 650 O O . SER A 1 93 ? 3.394 -9.691 2.809 1.00 89.00 93 SER A O 1
ATOM 652 N N . SER A 1 94 ? 4.638 -8.489 4.201 1.00 88.50 94 SER A N 1
ATOM 653 C CA . SER A 1 94 ? 3.473 -8.002 4.949 1.00 88.50 94 SER A CA 1
ATOM 654 C C . SER A 1 94 ? 3.696 -6.617 5.541 1.00 88.50 94 SER A C 1
ATOM 656 O O . SER A 1 94 ? 4.825 -6.248 5.873 1.00 88.50 94 SER A O 1
ATOM 658 N N . VAL A 1 95 ? 2.610 -5.867 5.724 1.00 90.12 95 VAL A N 1
ATOM 659 C CA . VAL A 1 95 ? 2.596 -4.560 6.393 1.00 90.12 95 VAL A CA 1
ATOM 660 C C . VAL A 1 95 ? 1.625 -4.593 7.558 1.00 90.12 95 VAL A C 1
ATOM 662 O O . VAL A 1 95 ? 0.478 -4.994 7.405 1.00 90.12 95 VAL A O 1
ATOM 665 N N . THR A 1 96 ? 2.073 -4.137 8.723 1.00 91.06 96 THR A N 1
ATOM 666 C CA . THR A 1 96 ? 1.228 -3.939 9.902 1.00 91.06 96 THR A CA 1
ATOM 667 C C . THR A 1 96 ? 0.976 -2.456 10.125 1.00 91.06 96 THR A C 1
ATOM 669 O O . THR A 1 96 ? 1.916 -1.670 9.997 1.00 91.06 96 THR A O 1
ATOM 672 N N . PHE A 1 97 ? -0.232 -2.063 10.513 1.00 89.31 97 PHE A N 1
ATOM 673 C CA . PHE A 1 97 ? -0.569 -0.669 10.810 1.00 89.31 97 PHE A CA 1
ATOM 674 C C . PHE A 1 97 ? -1.694 -0.572 11.842 1.00 89.31 97 PHE A C 1
ATOM 676 O O . PHE A 1 97 ? -2.454 -1.517 12.029 1.00 89.31 97 PHE A O 1
ATOM 683 N N . GLN A 1 98 ? -1.801 0.572 12.512 1.00 90.50 98 GLN A N 1
ATOM 684 C CA . GLN A 1 98 ? -2.947 0.902 13.358 1.00 90.50 98 GLN A CA 1
ATOM 685 C C . GLN A 1 98 ? -4.003 1.625 12.519 1.00 90.50 98 GLN A C 1
ATOM 687 O O . GLN A 1 98 ? -3.633 2.478 11.714 1.00 90.50 98 GLN A O 1
ATOM 692 N N . SER A 1 99 ? -5.292 1.357 12.723 1.00 89.00 99 SER A N 1
ATOM 693 C CA . SER A 1 99 ? -6.366 2.132 12.094 1.00 89.00 99 SER A CA 1
ATOM 694 C C . SER A 1 99 ? -7.512 2.426 13.049 1.00 89.00 99 SER A C 1
ATOM 696 O O . SER A 1 99 ? -7.909 1.564 13.825 1.00 89.00 99 SER A O 1
ATOM 698 N N . ASP A 1 100 ? -8.054 3.638 12.944 1.00 88.56 100 ASP A N 1
ATOM 699 C CA . ASP A 1 100 ? -9.279 4.078 13.622 1.00 88.56 100 ASP A CA 1
ATOM 700 C C . ASP A 1 100 ? -10.543 3.758 12.791 1.00 88.56 100 ASP A C 1
ATOM 702 O O . ASP A 1 100 ? -11.642 4.211 13.119 1.00 88.56 100 ASP A O 1
ATOM 706 N N . ALA A 1 101 ? -10.383 3.075 11.653 1.00 87.81 101 ALA A N 1
ATOM 707 C CA . ALA A 1 101 ? -11.453 2.791 10.710 1.00 87.81 101 ALA A CA 1
ATOM 708 C C . ALA A 1 101 ? -12.255 1.545 11.110 1.00 87.81 101 ALA A C 1
ATOM 710 O O . ALA A 1 101 ? -11.715 0.445 11.127 1.00 87.81 101 ALA A O 1
ATOM 711 N N . ASP A 1 102 ? -13.565 1.704 11.301 1.00 85.38 102 ASP A N 1
ATOM 712 C CA . ASP A 1 102 ? -14.483 0.608 11.662 1.00 85.38 102 ASP A CA 1
ATOM 713 C C . ASP A 1 102 ? -14.940 -0.236 10.453 1.00 85.38 102 ASP A C 1
ATOM 715 O O . ASP A 1 102 ? -15.698 -1.197 10.578 1.00 85.38 102 ASP A O 1
ATOM 719 N N . ASN A 1 103 ? -14.501 0.126 9.244 1.00 84.69 103 ASN A N 1
ATOM 720 C CA . ASN A 1 103 ? -14.955 -0.491 8.000 1.00 84.69 103 ASN A CA 1
ATOM 721 C C . ASN A 1 103 ? -13.868 -1.270 7.252 1.00 84.69 103 ASN A C 1
ATOM 723 O O . ASN A 1 103 ? -14.128 -1.705 6.131 1.00 84.69 103 ASN A O 1
ATOM 727 N N . LEU A 1 104 ? -12.676 -1.450 7.832 1.00 84.12 104 LEU A N 1
ATOM 728 C CA . LEU A 1 104 ? -11.624 -2.271 7.216 1.00 84.12 104 LEU A CA 1
ATOM 729 C C . LEU A 1 104 ? -11.909 -3.769 7.357 1.00 84.12 104 LEU A C 1
ATOM 731 O O . LEU A 1 104 ? -11.564 -4.557 6.476 1.00 84.12 104 LEU A O 1
ATOM 735 N N . VAL A 1 105 ? -12.578 -4.169 8.442 1.00 81.38 105 VAL A N 1
ATOM 736 C CA . VAL A 1 105 ? -12.981 -5.556 8.689 1.00 81.38 105 VAL A CA 1
ATOM 737 C C . VAL A 1 105 ? -14.442 -5.603 9.116 1.00 81.38 105 VAL A C 1
ATOM 739 O O . VAL A 1 105 ? -14.889 -4.889 10.008 1.00 81.38 105 VAL A O 1
ATOM 742 N N . VAL A 1 106 ? -15.208 -6.499 8.491 1.00 73.69 106 VAL A N 1
ATOM 743 C CA . VAL A 1 106 ? -16.611 -6.722 8.854 1.00 73.69 106 VAL A CA 1
ATOM 744 C C . VAL A 1 106 ? -16.703 -7.186 10.309 1.00 73.69 106 VAL A C 1
ATOM 746 O O . VAL A 1 106 ? -16.190 -8.247 10.657 1.00 73.69 106 VAL A O 1
ATOM 749 N N . GLY A 1 107 ? -17.430 -6.432 11.133 1.00 65.69 107 GLY A N 1
ATOM 7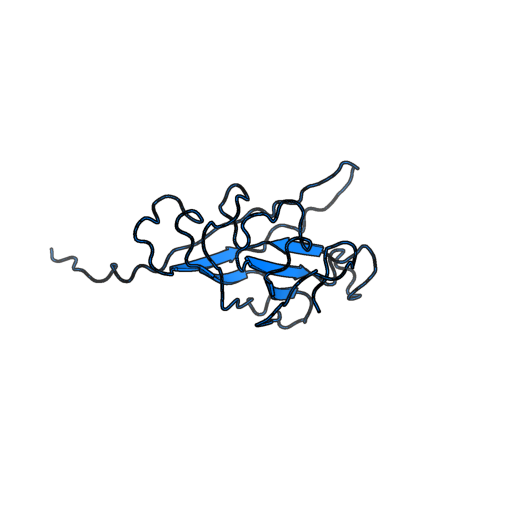50 C CA . GLY A 1 107 ? -17.662 -6.761 12.542 1.00 65.69 107 GLY A CA 1
ATOM 751 C C . GLY A 1 107 ? -16.819 -5.946 13.520 1.00 65.69 107 GLY A C 1
ATOM 752 O O . GLY A 1 107 ? -17.140 -5.958 14.710 1.00 65.69 107 GLY A O 1
ATOM 753 N N . ASP A 1 108 ? -15.839 -5.182 13.032 1.00 66.62 108 ASP A N 1
ATOM 754 C CA . ASP A 1 108 ? -15.246 -4.102 13.812 1.00 66.62 108 ASP A CA 1
ATOM 755 C C . ASP A 1 108 ? -16.293 -2.989 13.981 1.00 66.62 108 ASP A C 1
ATOM 757 O O . ASP A 1 108 ? -16.763 -2.372 13.033 1.00 66.62 108 ASP A O 1
ATOM 761 N N . THR A 1 109 ? -16.805 -2.846 15.197 1.00 62.78 109 THR A N 1
ATOM 762 C CA . THR A 1 109 ? -17.941 -1.956 15.503 1.00 62.78 109 THR A CA 1
ATOM 763 C C . THR A 1 109 ? -17.727 -1.166 16.783 1.00 62.78 109 THR A C 1
ATOM 765 O O . THR A 1 109 ? -18.622 -0.443 17.227 1.00 62.78 109 THR A O 1
ATOM 768 N N . LEU A 1 110 ? -16.563 -1.330 17.414 1.00 63.31 110 LEU A N 1
ATOM 769 C CA . LEU A 1 110 ? -16.304 -0.791 18.744 1.00 63.31 110 LEU A CA 1
ATOM 770 C C . LEU A 1 110 ? -15.559 0.548 18.697 1.00 63.31 110 LEU A C 1
ATOM 772 O O . LEU A 1 110 ? -15.512 1.225 19.723 1.00 63.31 110 LEU A O 1
ATOM 776 N N . GLY A 1 111 ? -15.066 0.968 17.523 1.00 63.22 111 GLY A N 1
ATOM 777 C CA . GLY A 1 111 ? -14.510 2.307 17.294 1.00 63.22 111 GLY A CA 1
ATOM 778 C C . GLY A 1 111 ? -13.238 2.595 18.093 1.00 63.22 111 GLY A C 1
ATOM 779 O O . GLY A 1 111 ? -12.937 3.757 18.375 1.00 63.22 111 GLY A O 1
ATOM 780 N N . PHE A 1 112 ? -12.530 1.545 18.512 1.00 70.12 112 PHE A N 1
ATOM 781 C CA . PHE A 1 112 ? -11.191 1.658 19.074 1.00 70.12 112 PHE A CA 1
ATOM 782 C C . PHE A 1 112 ? -10.164 1.432 17.967 1.00 70.12 112 PHE A C 1
ATOM 784 O O . PHE A 1 112 ? -10.451 0.686 17.038 1.00 70.12 112 PHE A O 1
ATOM 791 N N . PRO A 1 113 ? -8.974 2.047 18.060 1.00 74.69 113 PRO A N 1
ATOM 792 C CA . PRO A 1 113 ? -7.926 1.777 17.097 1.00 74.69 113 PRO A CA 1
ATOM 793 C C . PRO A 1 113 ? -7.480 0.320 17.181 1.00 74.69 113 PRO A C 1
ATOM 795 O O . PRO A 1 113 ? -7.046 -0.129 18.247 1.00 74.69 113 PRO A O 1
ATOM 798 N N . ASP A 1 114 ? -7.524 -0.373 16.052 1.00 80.38 114 ASP A N 1
ATOM 799 C CA . ASP A 1 114 ? -7.098 -1.761 15.932 1.00 80.38 114 ASP A CA 1
ATOM 800 C C . ASP A 1 114 ? -5.798 -1.872 15.135 1.00 80.38 114 ASP A C 1
ATOM 802 O O . ASP A 1 114 ? -5.433 -0.992 14.352 1.00 80.38 114 ASP A O 1
ATOM 806 N N . ILE A 1 115 ? -5.062 -2.961 15.366 1.00 83.94 115 ILE A N 1
ATOM 807 C CA . ILE A 1 115 ? -3.883 -3.309 14.571 1.00 83.94 115 ILE A CA 1
ATOM 808 C C . ILE A 1 115 ? -4.322 -4.236 13.447 1.00 83.94 115 ILE A C 1
ATOM 810 O O . ILE A 1 115 ? -4.939 -5.263 13.710 1.00 83.94 115 ILE A O 1
ATOM 814 N N . PHE A 1 116 ? -3.955 -3.886 12.222 1.00 84.88 116 PHE A N 1
ATOM 815 C CA . PHE A 1 116 ? -4.227 -4.642 11.009 1.00 84.88 116 PHE A CA 1
ATOM 816 C C . PHE A 1 116 ? -2.918 -5.142 10.401 1.00 84.88 116 PHE A C 1
ATOM 818 O O . PHE A 1 116 ? -1.872 -4.500 10.531 1.00 84.88 116 PHE A O 1
ATOM 825 N N . VAL A 1 117 ? -2.989 -6.285 9.722 1.00 85.12 117 VAL A N 1
ATOM 826 C CA . VAL A 1 117 ? -1.904 -6.837 8.905 1.00 85.12 117 VAL A CA 1
ATOM 827 C C . VAL A 1 117 ? -2.430 -7.064 7.496 1.00 85.12 117 VAL A C 1
ATOM 829 O O . VAL A 1 117 ? -3.434 -7.757 7.346 1.00 85.12 117 VAL A O 1
ATOM 832 N N . ASP A 1 118 ? -1.742 -6.510 6.501 1.00 83.69 118 ASP A N 1
ATOM 833 C CA . ASP A 1 118 ? -1.963 -6.771 5.078 1.00 83.69 118 ASP A CA 1
ATOM 834 C C . ASP A 1 118 ? -0.808 -7.611 4.511 1.00 83.69 118 ASP A C 1
ATOM 836 O O . ASP A 1 118 ? 0.362 -7.376 4.833 1.00 83.69 118 ASP A O 1
ATOM 840 N N . ASP A 1 119 ? -1.140 -8.593 3.679 1.00 81.69 119 ASP A N 1
ATOM 841 C CA . ASP A 1 119 ? -0.192 -9.462 2.989 1.00 81.69 119 ASP A CA 1
ATOM 842 C C . ASP A 1 119 ? 0.061 -8.913 1.578 1.00 81.69 119 ASP A C 1
ATOM 844 O O . ASP A 1 119 ? -0.847 -8.773 0.761 1.00 81.69 119 ASP A O 1
ATOM 848 N N . LEU A 1 120 ? 1.323 -8.610 1.280 1.00 74.69 120 LEU A N 1
ATOM 849 C CA . LEU A 1 120 ? 1.772 -8.103 -0.014 1.00 74.69 120 LEU A CA 1
ATOM 850 C C . LEU A 1 120 ? 2.041 -9.233 -1.025 1.00 74.69 120 LEU A C 1
ATOM 852 O O . LEU A 1 120 ? 2.344 -8.956 -2.192 1.00 74.69 120 LEU A O 1
ATOM 856 N N . GLN A 1 121 ? 1.926 -10.508 -0.630 1.00 57.91 121 GLN A N 1
ATOM 857 C CA . GLN A 1 121 ? 2.102 -11.659 -1.516 1.00 57.91 121 GLN A CA 1
ATOM 858 C C . GLN A 1 121 ? 0.913 -11.862 -2.471 1.00 57.91 121 GLN A C 1
ATOM 860 O O . GLN A 1 121 ? 0.188 -12.848 -2.387 1.00 57.91 121 GLN A O 1
ATOM 865 N N . ALA A 1 122 ? 0.772 -10.957 -3.446 1.00 45.91 122 ALA A N 1
ATOM 866 C CA . ALA A 1 122 ? 0.471 -11.251 -4.854 1.00 45.91 122 ALA A CA 1
ATOM 867 C C . ALA A 1 122 ? 0.363 -9.956 -5.689 1.00 45.91 122 ALA A C 1
ATOM 869 O O . ALA A 1 122 ? -0.731 -9.508 -6.031 1.00 45.91 122 ALA A O 1
ATOM 870 N N . ALA A 1 123 ? 1.508 -9.419 -6.124 1.00 41.09 123 ALA A N 1
ATOM 871 C CA . ALA A 1 123 ? 1.618 -8.657 -7.380 1.00 41.09 123 ALA A CA 1
ATOM 872 C C . ALA A 1 123 ? 2.536 -9.345 -8.419 1.00 41.09 123 ALA A C 1
ATOM 874 O O . ALA A 1 123 ? 2.684 -8.869 -9.541 1.00 41.09 123 ALA A O 1
ATOM 875 N N . ALA A 1 124 ? 3.115 -10.507 -8.092 1.00 36.19 124 ALA A N 1
ATOM 876 C CA . ALA A 1 124 ? 3.938 -11.297 -9.008 1.00 36.19 124 ALA A CA 1
ATOM 877 C C . ALA A 1 124 ? 3.098 -12.368 -9.733 1.00 36.19 124 ALA A C 1
ATOM 879 O O . ALA A 1 124 ? 3.210 -13.565 -9.472 1.00 36.19 124 ALA A O 1
ATOM 880 N N . GLY A 1 125 ? 2.231 -11.933 -10.649 1.00 32.56 125 GLY A N 1
ATOM 881 C CA . GLY A 1 125 ? 1.540 -12.800 -11.605 1.00 32.56 125 GLY A CA 1
ATOM 882 C C . GLY A 1 125 ? 2.085 -12.572 -13.011 1.00 32.56 125 GLY A C 1
ATOM 883 O O . GLY A 1 125 ? 1.690 -11.626 -13.684 1.00 32.56 125 GLY A O 1
ATOM 884 N N . GLY A 1 126 ? 3.019 -13.415 -13.451 1.00 34.03 126 GLY A N 1
ATOM 885 C CA . GLY A 1 126 ? 3.627 -13.311 -14.775 1.00 34.03 126 GLY A CA 1
ATOM 886 C C . GLY A 1 126 ? 2.642 -13.500 -15.939 1.00 34.03 126 GLY A C 1
ATOM 887 O O . GLY A 1 126 ? 1.732 -14.320 -15.877 1.00 34.03 126 GLY A O 1
ATOM 888 N N . GLY A 1 127 ? 2.926 -12.808 -17.048 1.00 33.06 127 GLY A N 1
ATOM 889 C CA . GLY A 1 127 ? 2.577 -13.258 -18.398 1.00 33.06 127 GLY A CA 1
ATOM 890 C C . GLY A 1 127 ? 1.328 -12.657 -19.054 1.00 33.06 127 GLY A C 1
ATOM 891 O O . GLY A 1 127 ? 0.285 -13.291 -19.090 1.00 33.06 127 GLY A O 1
ATOM 892 N N . GLY A 1 128 ? 1.523 -11.534 -19.756 1.00 33.97 128 GLY A N 1
ATOM 893 C CA . GLY A 1 128 ? 0.952 -11.304 -21.091 1.00 33.97 128 GLY A CA 1
ATOM 894 C C . GLY A 1 128 ? -0.478 -10.758 -21.209 1.00 33.97 128 GLY A C 1
ATOM 895 O O . GLY A 1 128 ? -1.451 -11.460 -20.966 1.00 33.97 128 GLY A O 1
ATOM 896 N N . GLY A 1 129 ? -0.590 -9.565 -21.805 1.00 29.28 129 GLY A N 1
ATOM 897 C CA . GLY A 1 129 ? -1.781 -9.132 -22.550 1.00 29.28 129 GLY A CA 1
ATOM 898 C C . GLY A 1 129 ? -2.410 -7.846 -22.021 1.00 29.28 129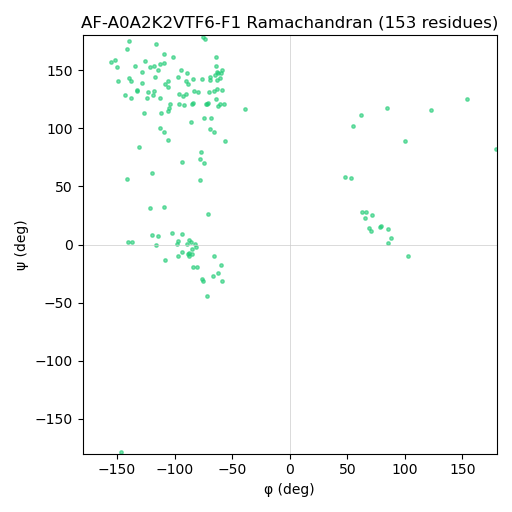 GLY A C 1
ATOM 899 O O . GLY A 1 129 ? -2.880 -7.798 -20.895 1.00 29.28 129 GLY A O 1
ATOM 900 N N . GLY A 1 130 ? -2.400 -6.803 -22.855 1.00 35.25 130 GLY A N 1
ATOM 901 C CA . GLY A 1 130 ? -2.800 -5.443 -22.500 1.00 35.25 130 GLY A CA 1
ATOM 902 C C . GLY A 1 130 ? -4.238 -5.280 -21.997 1.00 35.25 130 GLY A C 1
ATOM 903 O O . GLY A 1 130 ? -5.159 -5.967 -22.429 1.00 35.25 130 GLY A O 1
ATOM 904 N N . GLY A 1 131 ? -4.413 -4.286 -21.132 1.00 26.41 131 GLY A N 1
ATOM 905 C CA . GLY A 1 131 ? -5.703 -3.833 -20.624 1.00 26.41 131 GLY A CA 1
ATOM 906 C C . GLY A 1 131 ? -5.517 -3.184 -19.260 1.00 26.41 131 GLY A C 1
ATOM 907 O O . GLY A 1 131 ? -4.911 -3.783 -18.383 1.00 26.41 131 GLY A O 1
ATOM 908 N N . SER A 1 132 ? -5.987 -1.946 -19.110 1.00 43.72 132 SER A N 1
ATOM 909 C CA . SER A 1 132 ? -5.939 -1.134 -17.890 1.00 43.72 132 SER A CA 1
ATOM 910 C C . SER A 1 132 ? -6.185 -1.949 -16.615 1.00 43.72 132 SER A C 1
ATOM 912 O O . SER A 1 132 ? -7.284 -2.464 -16.431 1.00 43.72 132 SER A O 1
ATOM 914 N N . SER A 1 133 ? -5.202 -2.036 -15.719 1.00 32.28 133 SER A N 1
ATOM 915 C CA . SER A 1 133 ? -5.377 -2.698 -14.426 1.00 32.28 133 SER A CA 1
ATOM 916 C C . SER A 1 133 ? -5.297 -1.678 -13.296 1.00 32.28 133 SER A C 1
ATOM 918 O O . SER A 1 133 ? -4.219 -1.277 -12.863 1.00 32.28 133 SER A O 1
ATOM 920 N N . SER A 1 134 ? -6.473 -1.280 -12.811 1.00 38.03 134 SER A N 1
ATOM 921 C CA . SER A 1 134 ? -6.689 -0.891 -11.420 1.00 38.03 134 SER A CA 1
ATOM 922 C C . SER A 1 134 ? -6.259 -2.068 -10.536 1.00 38.03 134 SER A C 1
ATOM 924 O O . SER A 1 134 ? -7.036 -2.997 -10.311 1.00 38.03 134 SER A O 1
ATOM 926 N N . GLY A 1 135 ? -4.985 -2.095 -10.150 1.00 31.20 135 GLY A N 1
ATOM 927 C CA . GLY A 1 135 ? -4.390 -3.178 -9.373 1.00 31.20 135 GLY A CA 1
ATOM 928 C C . GLY A 1 135 ? -4.790 -3.083 -7.908 1.00 31.20 135 GLY A C 1
ATOM 929 O O . GLY A 1 135 ? -4.018 -2.588 -7.096 1.00 31.20 135 GLY A O 1
ATOM 930 N N . GLY A 1 136 ? -5.999 -3.536 -7.577 1.00 36.12 136 GLY A N 1
ATOM 931 C CA . GLY A 1 136 ? -6.324 -3.934 -6.211 1.00 36.12 136 GLY A CA 1
ATOM 932 C C . GLY A 1 136 ? -5.547 -5.210 -5.904 1.00 36.12 136 GLY A C 1
ATOM 933 O O . GLY A 1 136 ? -5.920 -6.280 -6.385 1.00 36.12 136 GLY A O 1
ATOM 934 N N . GLY A 1 137 ? -4.424 -5.072 -5.195 1.00 38.31 137 GLY A N 1
ATOM 935 C CA . GLY A 1 137 ? -3.670 -6.201 -4.654 1.00 38.31 137 GLY A CA 1
ATOM 936 C C . GLY A 1 137 ? -4.571 -7.006 -3.721 1.00 38.31 137 GLY A C 1
ATOM 937 O O . GLY A 1 137 ? -5.320 -6.430 -2.935 1.00 38.31 137 GLY A O 1
ATOM 938 N N . GLY A 1 138 ? -4.571 -8.328 -3.883 1.00 36.25 138 GLY A N 1
ATOM 939 C CA . GLY A 1 138 ? -5.394 -9.241 -3.097 1.00 36.25 138 GLY A CA 1
ATOM 940 C C . GLY A 1 138 ? -4.968 -9.224 -1.635 1.00 36.25 138 GLY A C 1
ATOM 941 O O . GLY A 1 138 ? -4.028 -9.911 -1.263 1.00 36.25 138 GLY A O 1
ATOM 942 N N . CYS A 1 139 ? -5.683 -8.427 -0.853 1.00 40.44 139 CYS A N 1
ATOM 943 C CA . CYS A 1 139 ? -5.516 -8.220 0.573 1.00 40.44 139 CYS A CA 1
ATOM 944 C C . CYS A 1 139 ? -6.007 -9.461 1.344 1.00 40.44 139 CYS A C 1
ATOM 946 O O . CYS A 1 139 ? -7.169 -9.856 1.215 1.00 40.44 139 CYS A O 1
ATOM 948 N N . PHE A 1 140 ? -5.146 -10.097 2.138 1.00 41.25 140 PHE A N 1
ATOM 949 C CA . PHE A 1 140 ? -5.565 -11.035 3.184 1.00 41.25 140 PHE A CA 1
ATOM 950 C C . PHE A 1 140 ? -5.390 -10.334 4.535 1.00 41.25 140 PHE A C 1
ATOM 952 O O . PHE A 1 140 ? -4.330 -10.422 5.145 1.00 41.25 140 PHE A O 1
ATOM 959 N N . ILE A 1 141 ? -6.427 -9.636 5.013 1.00 43.75 141 ILE A N 1
ATOM 960 C CA . ILE A 1 141 ? -6.382 -8.977 6.328 1.00 43.75 141 ILE A CA 1
ATOM 961 C C . ILE A 1 141 ? -6.433 -10.033 7.438 1.00 43.75 141 ILE A C 1
ATOM 963 O O . ILE A 1 141 ? -7.412 -10.779 7.539 1.00 43.75 141 ILE A O 1
ATOM 967 N N . ALA A 1 142 ? -5.413 -10.081 8.299 1.00 40.81 142 ALA A N 1
ATOM 968 C CA . ALA A 1 142 ? -5.419 -10.905 9.508 1.00 40.81 142 ALA A CA 1
ATOM 969 C C . ALA A 1 142 ? -5.458 -10.050 10.790 1.00 40.81 142 ALA A C 1
ATOM 971 O O . ALA A 1 142 ? -4.482 -9.397 11.142 1.00 40.81 142 ALA A O 1
ATOM 972 N N . THR A 1 143 ? -6.594 -10.174 11.493 1.00 50.44 143 THR A N 1
ATOM 973 C CA . THR A 1 143 ? -6.877 -9.919 12.921 1.00 50.44 143 THR A CA 1
ATOM 974 C C . THR A 1 143 ? -6.702 -8.495 13.467 1.00 50.44 143 THR A C 1
ATOM 976 O O . THR A 1 143 ? -5.592 -8.047 13.715 1.00 50.44 143 THR A O 1
ATOM 979 N N . ALA A 1 144 ? -7.833 -7.872 13.821 1.00 45.25 144 ALA A N 1
ATOM 980 C CA . ALA A 1 144 ? -7.908 -6.912 14.918 1.00 45.25 144 ALA A CA 1
ATOM 981 C C . ALA A 1 144 ? -7.537 -7.640 16.220 1.00 45.25 144 ALA A C 1
ATOM 983 O O . ALA A 1 144 ? -8.168 -8.638 16.588 1.00 45.25 144 ALA A O 1
ATOM 984 N N . ALA A 1 145 ? -6.475 -7.207 16.895 1.00 44.12 145 ALA A N 1
ATOM 985 C CA . ALA A 1 145 ? -6.129 -7.721 18.213 1.00 44.12 145 ALA A CA 1
ATOM 986 C C . ALA A 1 145 ? -7.040 -7.079 19.269 1.00 44.12 145 ALA A C 1
ATOM 988 O O . ALA A 1 145 ? -6.591 -6.238 20.047 1.00 44.12 145 ALA A O 1
ATOM 989 N N . ASP A 1 146 ? -8.310 -7.490 19.330 1.00 48.53 146 ASP A N 1
ATOM 990 C CA . ASP A 1 146 ? -9.107 -7.184 20.509 1.00 48.53 146 ASP A CA 1
ATOM 991 C C . ASP A 1 146 ? -8.500 -7.936 21.710 1.00 48.53 146 ASP A C 1
ATOM 993 O O . ASP A 1 146 ? -8.132 -9.114 21.662 1.00 48.53 146 ASP A O 1
ATOM 997 N N . GLY A 1 147 ? -8.301 -7.233 22.818 1.00 44.00 147 GLY A N 1
ATOM 998 C CA . GLY A 1 147 ? -7.753 -7.807 24.043 1.00 44.00 147 GLY A CA 1
ATOM 999 C C . GLY A 1 147 ? -8.716 -8.750 24.778 1.00 44.00 147 GLY A C 1
ATOM 1000 O O . GLY A 1 147 ? -8.594 -8.867 25.997 1.00 44.00 147 GLY A O 1
ATOM 1001 N N . SER A 1 148 ? -9.682 -9.402 24.117 1.00 45.53 148 SER A N 1
ATOM 1002 C CA . SER A 1 148 ? -10.733 -10.193 24.777 1.00 45.53 148 SER A CA 1
ATOM 1003 C C . SER A 1 148 ? -10.610 -11.716 24.599 1.00 45.53 148 SER A C 1
ATOM 1005 O O . SER A 1 148 ? -11.591 -12.451 24.656 1.00 45.53 148 SER A O 1
ATOM 1007 N N . GLY A 1 149 ? -9.379 -12.230 24.496 1.00 39.25 149 GLY A N 1
ATOM 1008 C CA . GLY A 1 149 ? -9.086 -13.668 24.387 1.00 39.25 149 GLY A CA 1
ATOM 1009 C C . GLY A 1 149 ? -8.590 -14.398 25.648 1.00 39.25 149 GLY A C 1
ATOM 1010 O O . GLY A 1 149 ? -8.147 -15.537 25.532 1.00 39.25 149 GLY A O 1
ATOM 1011 N N . MET A 1 150 ? -8.622 -13.800 26.847 1.00 38.12 150 MET A N 1
ATOM 1012 C CA . MET A 1 150 ? -8.217 -14.469 28.105 1.00 38.12 150 MET A CA 1
ATOM 1013 C C . MET A 1 150 ? -9.365 -14.542 29.123 1.00 38.12 150 MET A C 1
ATOM 1015 O O . MET A 1 150 ? -9.270 -14.024 30.235 1.00 38.12 150 MET A O 1
ATOM 1019 N N . ALA A 1 151 ? -10.455 -15.222 28.764 1.00 36.88 151 ALA A N 1
ATOM 1020 C CA . ALA A 1 151 ? -11.497 -15.615 29.713 1.00 36.88 151 ALA A CA 1
ATOM 1021 C C . ALA A 1 151 ? -11.856 -17.107 29.569 1.00 36.88 151 ALA A C 1
ATOM 1023 O O . ALA A 1 151 ? -12.808 -17.474 28.895 1.00 36.88 151 ALA A O 1
ATOM 1024 N N . GLY A 1 152 ? -11.059 -17.949 30.238 1.00 34.31 152 GLY A N 1
ATOM 1025 C CA . GLY A 1 152 ? -11.451 -19.205 30.894 1.00 34.31 152 GLY A CA 1
ATOM 1026 C C . GLY A 1 152 ? -12.178 -20.296 30.096 1.00 34.31 152 GLY A C 1
ATOM 1027 O O . GLY A 1 152 ? -13.403 -20.317 30.051 1.00 34.31 152 GLY A O 1
ATOM 1028 N N . GLU A 1 153 ? -11.449 -21.344 29.699 1.00 35.09 153 GLU A N 1
ATOM 1029 C CA . GLU A 1 153 ? -12.012 -22.700 29.735 1.00 35.09 153 GLU A CA 1
ATOM 1030 C C . GLU A 1 153 ? -11.799 -23.291 31.137 1.00 35.09 153 GLU A C 1
ATOM 1032 O O . GLU A 1 153 ? -10.695 -23.688 31.509 1.00 35.09 153 GLU A O 1
ATOM 1037 N N . VAL A 1 154 ? -12.877 -23.348 31.922 1.00 38.53 154 VAL A N 1
ATOM 1038 C CA . VAL A 1 154 ? -13.022 -24.309 33.020 1.00 38.53 154 VAL A CA 1
ATOM 1039 C C . VAL A 1 154 ? -14.011 -25.365 32.540 1.00 38.53 154 VAL A C 1
ATOM 1041 O O . VAL A 1 154 ? -15.182 -25.063 32.302 1.00 38.53 154 VAL A O 1
ATOM 1044 N N . LYS A 1 155 ? -13.533 -26.598 32.396 1.00 46.47 155 LYS A N 1
ATOM 1045 C CA . LYS A 1 155 ? -14.350 -27.806 32.516 1.00 46.47 155 LYS A CA 1
ATOM 1046 C C . LYS A 1 155 ? -13.819 -28.606 33.691 1.00 46.47 155 LYS A C 1
ATOM 1048 O O . LYS A 1 155 ? -12.576 -28.685 33.813 1.00 46.47 155 LYS A O 1
#

Foldseek 3Di:
DDAALQRHDFPFDKDQWAAAQLRQKIKIWDQGQPNAPPSDLSATFIKMKGQQQVVPSDGNDRNRIHIDTPCAAQVRHHFNWHKDNWYAYNHRQKIKIWTQGQPNDPPSDPSDIFIKMWTQPDPPDDDDDDDDDPDPRRTDIDDGPDVPPPDDDDD

Secondary structure (DSSP, 8-state):
--B-TTSPBPSS-EEEEEE-TTS-EEEEEE--TTSSTT--S-S-EEEEEES-TT-SS-TT-TTS-EEEE-SB-TTSPBPSS-EEEEEE-TTSSEEEEEE--TTSSTT--S-S-EEEEEE---S-----------------------S--------

Nearest PDB structures (foldseek):
  4u6d-assembly1_A  TM=4.538E-01  e=8.014E-01  Zobellia galactanivorans
  4u6b-assembly1_D  TM=4.255E-01  e=5.031E-01  Zobellia galactanivorans
  7ajt-assembly1_UQ  TM=5.272E-01  e=3.639E+00  Saccharomyces cerevisiae S288C

Mean predicted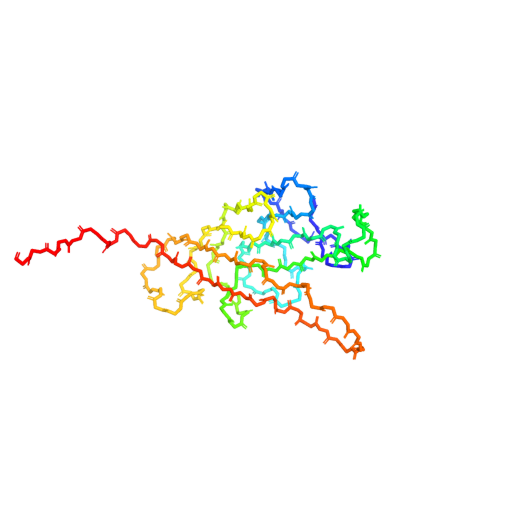 aligned error: 10.62 Å

Radius of gyration: 16.46 Å; Cα contacts (8 Å, |Δi|>4): 338; chains: 1; bounding box: 35×45×56 Å